Protein AF-A0AAU1FYG8-F1 (afdb_monomer_lite)

Sequence (59 aa):
MAVLEVTLVRPDLVAEIGADTAVDRGGVYRYPVRFKRLRLDATAGDVPPVRAEPAVAVG

Foldseek 3Di:
DDDDDDDDDDPWWDWDWDWDQDQDPVRDGPGDIHTDGIPPVDTPVVDPPDPDDPDPPPD

Radius of gyration: 16.58 Å; chains: 1; bounding box: 33×32×38 Å

Structure (mmCIF, N/CA/C/O backbone):
data_AF-A0AAU1FYG8-F1
#
_entry.id   AF-A0AAU1FYG8-F1
#
loop_
_atom_site.group_PDB
_atom_site.id
_atom_site.type_symbol
_atom_site.label_atom_id
_atom_site.label_alt_id
_atom_site.label_comp_id
_atom_site.label_asym_id
_atom_site.label_entity_id
_atom_site.label_seq_id
_atom_site.pdbx_PDB_ins_code
_atom_site.Cartn_x
_atom_site.Cartn_y
_atom_site.Cartn_z
_atom_site.occupancy
_atom_site.B_iso_or_equiv
_atom_site.auth_seq_id
_atom_site.auth_comp_id
_atom_site.auth_asym_id
_atom_site.auth_atom_id
_atom_site.pdbx_PDB_model_num
ATOM 1 N N . MET A 1 1 ? 15.951 -23.294 -3.194 1.00 63.41 1 MET A N 1
ATOM 2 C CA . MET A 1 1 ? 14.539 -23.084 -3.570 1.00 63.41 1 MET A CA 1
ATOM 3 C C . MET A 1 1 ? 13.785 -22.756 -2.293 1.00 63.41 1 MET A C 1
ATOM 5 O O . MET A 1 1 ? 13.493 -23.670 -1.538 1.00 63.41 1 MET A O 1
ATOM 9 N N . ALA A 1 2 ? 13.612 -21.472 -1.972 1.00 78.19 2 ALA A N 1
ATOM 10 C CA . ALA A 1 2 ? 12.842 -21.066 -0.796 1.00 78.19 2 ALA A CA 1
ATOM 11 C C . ALA A 1 2 ? 11.362 -20.992 -1.192 1.00 78.19 2 ALA A C 1
ATOM 13 O O . ALA A 1 2 ? 11.035 -20.380 -2.207 1.00 78.19 2 ALA A O 1
ATOM 14 N N . VAL A 1 3 ? 10.495 -21.655 -0.431 1.00 82.69 3 VAL A N 1
ATOM 15 C CA . VAL A 1 3 ? 9.040 -21.569 -0.607 1.00 82.69 3 VAL A CA 1
ATOM 16 C C . VAL A 1 3 ? 8.565 -20.281 0.060 1.00 82.69 3 VAL A C 1
ATOM 18 O O . VAL A 1 3 ? 8.980 -19.982 1.178 1.00 82.69 3 VAL A O 1
ATOM 21 N N . LEU A 1 4 ? 7.734 -19.502 -0.635 1.00 85.75 4 LEU A N 1
ATOM 22 C CA . LEU A 1 4 ? 7.113 -18.308 -0.067 1.00 85.75 4 LEU A CA 1
ATOM 23 C C . LEU A 1 4 ? 6.045 -18.736 0.940 1.00 85.75 4 LEU A C 1
ATOM 25 O O . LEU A 1 4 ? 5.071 -19.392 0.574 1.00 85.75 4 LEU A O 1
ATOM 29 N N . GLU A 1 5 ? 6.223 -18.346 2.194 1.00 88.62 5 GLU A N 1
ATOM 30 C CA . GLU A 1 5 ? 5.206 -18.520 3.223 1.00 88.62 5 GLU A CA 1
ATOM 31 C C . GLU A 1 5 ? 4.184 -17.382 3.118 1.00 88.62 5 GLU A C 1
ATOM 33 O O . GLU A 1 5 ? 4.539 -16.202 3.158 1.00 88.62 5 GLU A O 1
ATOM 38 N N . VAL A 1 6 ? 2.914 -17.739 2.915 1.00 91.06 6 VAL A N 1
ATOM 39 C CA . VAL A 1 6 ? 1.821 -16.786 2.694 1.00 91.06 6 VAL A CA 1
ATOM 40 C C . VAL A 1 6 ? 0.885 -16.806 3.892 1.00 91.06 6 VAL A C 1
ATOM 42 O O . VAL A 1 6 ? 0.290 -17.836 4.201 1.00 91.06 6 VAL A O 1
ATOM 45 N N . THR A 1 7 ? 0.685 -15.639 4.501 1.00 91.75 7 THR A N 1
ATOM 46 C CA . THR A 1 7 ? -0.302 -15.434 5.565 1.00 91.75 7 THR A CA 1
ATOM 47 C C . THR A 1 7 ? -1.378 -14.480 5.071 1.00 91.75 7 THR A C 1
ATOM 49 O O . THR A 1 7 ? -1.100 -13.319 4.772 1.00 91.75 7 THR A O 1
ATOM 52 N N . LEU A 1 8 ? -2.614 -14.968 4.980 1.00 92.81 8 LEU A N 1
ATOM 53 C CA . LEU A 1 8 ? -3.761 -14.147 4.603 1.00 92.81 8 LEU A CA 1
ATOM 54 C C . LEU A 1 8 ? -4.268 -13.364 5.813 1.00 92.81 8 LEU A C 1
ATOM 56 O O . LEU A 1 8 ? -4.444 -13.918 6.897 1.00 92.81 8 LEU A O 1
ATOM 60 N N . VAL A 1 9 ? -4.534 -12.077 5.609 1.00 90.69 9 VAL A N 1
ATOM 61 C CA . VAL A 1 9 ? -5.073 -11.177 6.632 1.00 90.69 9 VAL A CA 1
ATOM 62 C C . VAL A 1 9 ? -6.232 -10.374 6.064 1.00 90.69 9 VAL A C 1
ATOM 64 O O . VAL A 1 9 ? -6.320 -10.153 4.854 1.00 90.69 9 VAL A O 1
ATOM 67 N N . ARG A 1 10 ? -7.120 -9.912 6.943 1.00 89.88 10 ARG A N 1
ATOM 68 C CA . ARG A 1 10 ? -8.166 -8.967 6.559 1.00 89.88 10 ARG A CA 1
ATOM 69 C C . ARG A 1 10 ? -7.552 -7.563 6.379 1.00 89.88 10 ARG A C 1
ATOM 71 O O . ARG A 1 10 ? -6.871 -7.097 7.294 1.00 89.88 10 ARG A O 1
ATOM 78 N N . PRO A 1 11 ? -7.752 -6.887 5.232 1.00 86.25 11 PRO A N 1
ATOM 79 C CA . PRO A 1 11 ? -7.108 -5.607 4.939 1.00 86.25 11 PRO A CA 1
ATOM 80 C C . PRO A 1 11 ? -7.883 -4.425 5.543 1.00 86.25 11 PRO A C 1
ATOM 82 O O . PRO A 1 11 ? -8.517 -3.659 4.825 1.00 86.25 11 PRO A O 1
ATOM 85 N N . ASP A 1 12 ? -7.843 -4.277 6.869 1.00 90.25 12 ASP A N 1
ATOM 86 C CA . ASP A 1 12 ? -8.544 -3.183 7.566 1.00 90.25 12 ASP A CA 1
ATOM 87 C C . ASP A 1 12 ? -7.643 -1.961 7.855 1.00 90.25 12 ASP A C 1
ATOM 89 O O . ASP A 1 12 ? -8.144 -0.880 8.159 1.00 90.25 12 ASP A O 1
ATOM 93 N N . LEU A 1 13 ? -6.316 -2.111 7.756 1.00 92.19 13 LEU A N 1
ATOM 94 C CA . LEU A 1 13 ? -5.345 -1.049 8.043 1.00 92.19 13 LEU A CA 1
ATOM 95 C C . LEU A 1 13 ? -4.857 -0.360 6.766 1.00 92.19 13 LEU A C 1
ATOM 97 O O . LEU A 1 13 ? -4.456 -1.019 5.807 1.00 92.19 13 LEU A O 1
ATOM 101 N N . VAL A 1 14 ? -4.802 0.972 6.799 1.00 93.50 14 VAL A N 1
ATOM 102 C CA . VAL A 1 14 ? -4.302 1.799 5.692 1.00 93.50 14 VAL A CA 1
ATOM 103 C C . VAL A 1 14 ? -2.888 2.292 5.993 1.00 93.50 14 VAL A C 1
ATOM 105 O O . VAL A 1 14 ? -2.605 2.805 7.077 1.00 93.50 14 VAL A O 1
ATOM 108 N N . ALA A 1 15 ? -1.992 2.168 5.014 1.00 92.94 15 ALA A N 1
ATOM 109 C CA . ALA A 1 15 ? -0.621 2.657 5.091 1.00 92.94 15 ALA A CA 1
ATOM 110 C C . ALA A 1 15 ? -0.361 3.733 4.036 1.00 92.94 15 ALA A C 1
ATOM 112 O O . ALA A 1 15 ? -0.754 3.607 2.879 1.00 92.94 15 ALA A O 1
ATOM 113 N N . GLU A 1 16 ? 0.362 4.773 4.432 1.00 92.44 16 GLU A N 1
ATOM 114 C CA . GLU A 1 16 ? 0.931 5.743 3.510 1.00 92.44 16 GLU A CA 1
ATOM 115 C C . GLU A 1 16 ? 2.283 5.215 3.010 1.00 92.44 16 GLU A C 1
ATOM 117 O O . GLU A 1 16 ? 3.155 4.843 3.806 1.00 92.44 16 GLU A O 1
ATOM 122 N N . ILE A 1 17 ? 2.459 5.186 1.689 1.00 89.88 17 ILE A N 1
ATOM 123 C CA . ILE A 1 17 ? 3.693 4.762 1.026 1.00 89.88 17 ILE A CA 1
ATOM 124 C C . ILE A 1 17 ? 4.182 5.859 0.080 1.00 89.88 17 ILE A C 1
ATOM 126 O O . ILE A 1 17 ? 3.396 6.505 -0.605 1.00 89.88 17 ILE A O 1
ATOM 130 N N . GLY A 1 18 ? 5.493 6.076 0.038 1.00 85.94 18 GLY A N 1
ATOM 131 C CA . GLY A 1 18 ? 6.128 6.903 -0.983 1.00 85.94 18 GLY A CA 1
ATOM 132 C C . GLY A 1 18 ? 6.703 6.012 -2.073 1.00 85.94 18 GLY A C 1
ATOM 133 O O . GLY A 1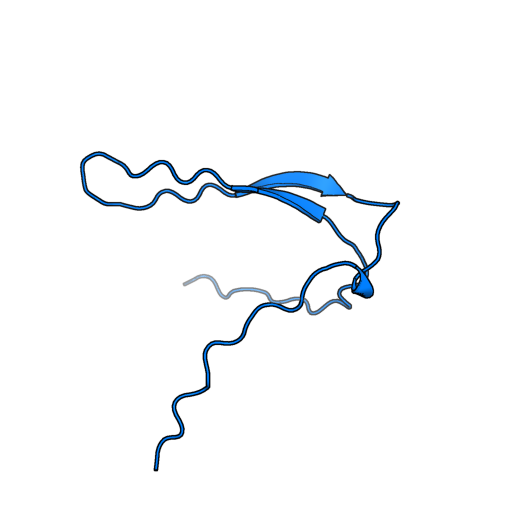 18 ? 7.528 5.156 -1.763 1.00 85.94 18 GLY A O 1
ATOM 134 N N . ALA A 1 19 ? 6.296 6.214 -3.321 1.00 82.00 19 ALA A N 1
ATOM 135 C CA . ALA A 1 19 ? 6.918 5.579 -4.477 1.00 82.00 19 ALA A CA 1
ATOM 136 C C . ALA A 1 19 ? 7.826 6.595 -5.177 1.00 82.00 19 ALA A C 1
ATOM 138 O O . ALA A 1 19 ? 7.400 7.716 -5.452 1.00 82.00 19 ALA A O 1
ATOM 139 N N . ASP A 1 20 ? 9.071 6.207 -5.441 1.00 75.81 20 ASP A N 1
ATOM 140 C CA . ASP A 1 20 ? 9.942 6.947 -6.353 1.00 75.81 20 ASP A CA 1
ATOM 141 C C . ASP A 1 20 ? 9.756 6.390 -7.770 1.00 75.81 20 ASP A C 1
ATOM 143 O O . ASP A 1 20 ? 9.652 5.177 -7.958 1.00 75.81 20 ASP A O 1
ATOM 147 N N . THR A 1 21 ? 9.684 7.273 -8.762 1.00 66.69 21 THR A N 1
ATOM 148 C CA . THR A 1 21 ? 9.578 6.914 -10.181 1.00 66.69 21 THR A CA 1
ATOM 149 C C . THR A 1 21 ? 10.898 7.128 -10.919 1.00 66.69 21 THR A C 1
ATOM 151 O O . THR A 1 21 ? 10.897 7.256 -12.143 1.00 66.69 21 THR A O 1
ATOM 154 N N . ALA A 1 22 ? 12.020 7.226 -10.201 1.00 59.00 22 ALA A N 1
ATOM 155 C CA . ALA A 1 22 ? 13.339 7.398 -10.789 1.00 59.00 22 ALA A CA 1
ATOM 156 C C . ALA A 1 22 ? 13.662 6.260 -11.775 1.00 59.00 22 ALA A C 1
ATOM 158 O O . ALA A 1 22 ? 13.932 5.114 -11.406 1.00 59.00 22 ALA A O 1
ATOM 159 N N . VAL A 1 23 ? 13.647 6.608 -13.060 1.00 59.56 23 VAL A N 1
ATOM 160 C CA . VAL A 1 23 ? 14.107 5.753 -14.153 1.00 59.56 23 VAL A CA 1
ATOM 161 C C . VAL A 1 23 ? 15.630 5.836 -14.185 1.00 59.56 23 VAL A C 1
ATOM 163 O O . VAL A 1 23 ? 16.195 6.923 -14.313 1.00 59.56 23 VAL A O 1
ATOM 166 N N . ASP A 1 24 ? 16.313 4.701 -14.039 1.00 61.34 24 ASP A N 1
ATOM 167 C CA . ASP A 1 24 ? 17.766 4.663 -14.212 1.00 61.34 24 ASP A CA 1
ATOM 168 C C . ASP A 1 24 ? 18.144 4.920 -15.683 1.00 61.34 24 ASP A C 1
ATOM 170 O O . ASP A 1 24 ? 17.351 4.642 -16.583 1.00 61.34 24 ASP A O 1
ATOM 174 N N . ARG A 1 25 ? 19.366 5.402 -15.966 1.00 60.38 25 ARG A N 1
ATOM 175 C CA . ARG A 1 25 ? 19.825 5.706 -17.345 1.00 60.38 25 ARG A CA 1
ATOM 176 C C . ARG A 1 25 ? 19.749 4.510 -18.317 1.00 60.38 25 ARG A C 1
ATOM 178 O O . ARG A 1 25 ? 19.848 4.722 -19.519 1.00 60.38 25 ARG A O 1
ATOM 185 N N . GLY A 1 26 ? 19.551 3.286 -17.818 1.00 67.19 26 GLY A N 1
ATOM 186 C CA . GLY A 1 26 ? 19.302 2.073 -18.606 1.00 67.19 26 GLY A CA 1
ATOM 187 C C . GLY A 1 26 ? 17.827 1.691 -18.816 1.00 67.19 26 GLY A C 1
ATOM 188 O O . GLY A 1 26 ? 17.569 0.572 -19.244 1.00 67.19 26 GLY A O 1
ATOM 189 N N . GLY A 1 27 ? 16.856 2.549 -18.478 1.00 63.62 27 GLY A N 1
ATOM 190 C CA . GLY A 1 27 ? 15.423 2.250 -18.641 1.00 63.62 27 GLY A CA 1
ATOM 191 C C . GLY A 1 27 ? 14.858 1.264 -17.611 1.00 63.62 27 GLY A C 1
ATOM 192 O O . GLY A 1 27 ? 13.710 0.838 -17.722 1.00 63.62 27 GLY A O 1
ATOM 193 N N . VAL A 1 28 ? 15.643 0.905 -16.591 1.00 65.25 28 VAL A N 1
ATOM 194 C CA . VAL A 1 28 ? 15.177 0.065 -15.486 1.00 65.25 28 VAL A CA 1
ATOM 195 C C . VAL A 1 28 ? 14.401 0.942 -14.516 1.00 65.25 28 VAL A C 1
ATOM 197 O O . VAL A 1 28 ? 14.968 1.819 -13.855 1.00 65.25 28 VAL A O 1
ATOM 200 N N . TYR A 1 29 ? 13.099 0.689 -14.417 1.00 62.06 29 TYR A N 1
ATOM 201 C CA . TYR A 1 29 ? 12.286 1.281 -13.371 1.00 62.06 29 TYR A CA 1
ATOM 202 C C . TYR A 1 29 ? 12.728 0.732 -12.020 1.00 62.06 29 TYR A C 1
ATOM 204 O O . TYR A 1 29 ? 12.498 -0.430 -11.684 1.00 62.06 29 TYR A O 1
ATOM 212 N N . ARG A 1 30 ? 13.362 1.586 -11.222 1.00 60.66 30 ARG A N 1
ATOM 213 C CA . ARG A 1 30 ? 13.485 1.346 -9.794 1.00 60.66 30 ARG A CA 1
ATOM 214 C C . ARG A 1 30 ? 12.274 2.027 -9.186 1.00 60.66 30 ARG A C 1
ATOM 216 O O . ARG A 1 30 ? 12.263 3.242 -9.072 1.00 60.66 30 ARG A O 1
ATOM 223 N N . TYR A 1 31 ? 11.258 1.244 -8.832 1.00 62.72 31 TYR A N 1
ATOM 224 C CA . TYR A 1 31 ? 10.121 1.709 -8.037 1.00 62.72 31 TYR A CA 1
ATOM 225 C C . TYR A 1 31 ? 10.353 1.361 -6.560 1.00 62.72 31 TYR A C 1
ATOM 227 O O . TYR A 1 31 ? 9.705 0.447 -6.042 1.00 62.72 31 TYR A O 1
ATOM 235 N N . PRO A 1 32 ? 11.309 1.994 -5.848 1.00 71.69 32 PRO A N 1
ATOM 236 C CA . PRO A 1 32 ? 11.435 1.763 -4.426 1.00 71.69 32 PRO A CA 1
ATOM 237 C C . PRO A 1 32 ? 10.194 2.344 -3.748 1.00 71.69 32 PRO A C 1
ATOM 239 O O . PRO A 1 32 ? 10.013 3.559 -3.654 1.00 71.69 32 PRO A O 1
ATOM 242 N N . VAL A 1 33 ? 9.336 1.452 -3.267 1.00 83.50 33 VAL A N 1
ATOM 243 C CA . VAL A 1 33 ? 8.239 1.805 -2.376 1.00 83.50 33 VAL A CA 1
ATOM 244 C C . VAL A 1 33 ? 8.801 1.886 -0.963 1.00 83.50 33 VAL A C 1
ATOM 246 O O . VAL A 1 33 ? 9.429 0.949 -0.472 1.00 83.50 33 VAL A O 1
ATOM 249 N N . 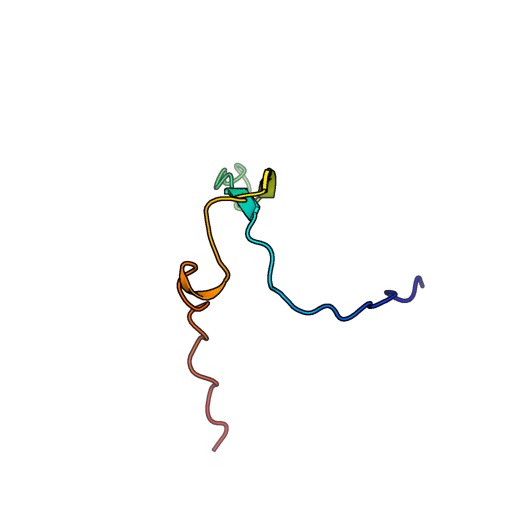ARG A 1 34 ? 8.594 3.020 -0.298 1.00 86.00 34 ARG A N 1
ATOM 250 C CA . ARG A 1 34 ? 8.986 3.236 1.095 1.00 86.00 34 ARG A CA 1
ATOM 251 C C . ARG A 1 34 ? 7.747 3.414 1.950 1.00 86.00 34 ARG A C 1
ATOM 253 O O . ARG A 1 34 ? 6.964 4.333 1.715 1.00 86.00 34 ARG A O 1
ATOM 260 N N . PHE A 1 35 ? 7.607 2.583 2.976 1.00 89.81 35 PHE A N 1
ATOM 261 C CA . PHE A 1 35 ? 6.606 2.791 4.016 1.00 89.81 35 PHE A CA 1
ATOM 262 C C . PHE A 1 35 ? 6.852 4.125 4.729 1.00 89.81 35 PHE A C 1
ATOM 264 O O . PHE A 1 35 ? 7.988 4.440 5.089 1.00 89.81 35 PHE A O 1
ATOM 271 N N . LYS A 1 36 ? 5.792 4.915 4.912 1.00 92.19 36 LYS A N 1
ATOM 272 C CA . LYS A 1 36 ? 5.849 6.183 5.644 1.00 92.19 36 LYS A CA 1
ATOM 273 C C . LYS A 1 36 ? 5.250 6.033 7.034 1.00 92.19 36 LYS A C 1
ATOM 275 O O . LYS A 1 36 ? 5.942 6.287 8.014 1.00 92.19 36 LYS A O 1
ATOM 280 N N . ARG A 1 37 ? 3.977 5.640 7.120 1.00 93.50 37 ARG A N 1
ATOM 281 C CA . ARG A 1 37 ? 3.233 5.502 8.384 1.00 93.50 37 ARG A CA 1
ATOM 282 C C . ARG A 1 37 ? 1.905 4.781 8.179 1.00 93.50 37 ARG A C 1
ATOM 284 O O . ARG A 1 37 ? 1.392 4.735 7.063 1.00 93.50 37 ARG A O 1
ATOM 291 N N . LEU A 1 38 ? 1.310 4.305 9.271 1.00 93.81 38 LEU A N 1
ATOM 292 C CA . LEU A 1 38 ? -0.099 3.914 9.283 1.00 93.81 38 LEU A CA 1
ATOM 293 C C . LEU A 1 38 ? -0.997 5.156 9.363 1.00 93.81 38 LEU A C 1
ATOM 295 O O . LEU A 1 38 ? -0.719 6.103 10.103 1.00 93.81 38 LEU A O 1
ATOM 299 N N . ARG A 1 39 ? -2.082 5.134 8.595 1.00 94.69 39 ARG A N 1
ATOM 300 C CA . ARG A 1 39 ? -3.151 6.133 8.589 1.00 94.69 39 ARG A CA 1
ATOM 301 C C . ARG A 1 39 ? -4.250 5.662 9.535 1.00 94.69 39 ARG A C 1
ATOM 303 O O . ARG A 1 39 ? -5.231 5.073 9.106 1.00 94.69 39 ARG A O 1
ATOM 310 N N . LEU A 1 40 ? -4.059 5.895 10.833 1.00 94.56 40 LEU A N 1
ATOM 311 C CA . LEU A 1 40 ? -5.062 5.553 11.858 1.00 94.56 40 LEU A CA 1
ATOM 312 C C . LEU A 1 40 ? -6.336 6.411 11.751 1.00 94.56 40 LEU A C 1
ATOM 314 O O . LEU A 1 40 ? -7.342 6.117 12.383 1.00 94.56 40 LEU A O 1
ATOM 318 N N . ASP A 1 41 ? -6.266 7.472 10.953 1.00 94.00 41 ASP A N 1
ATOM 319 C CA . ASP A 1 41 ? -7.344 8.385 10.600 1.00 94.00 41 ASP A CA 1
ATOM 320 C C . ASP A 1 41 ? -8.058 8.009 9.286 1.00 94.00 41 ASP A C 1
ATOM 322 O O . ASP A 1 41 ? -8.877 8.788 8.810 1.00 94.00 41 ASP A O 1
ATOM 326 N N . ALA A 1 42 ? -7.738 6.861 8.673 1.00 92.94 42 ALA A N 1
ATOM 327 C CA . ALA A 1 42 ? -8.358 6.386 7.436 1.00 92.94 42 ALA A CA 1
ATOM 328 C C . ALA A 1 42 ? -8.764 4.911 7.536 1.00 92.94 42 ALA A C 1
ATOM 330 O O . ALA A 1 42 ? -8.167 4.124 8.271 1.00 92.94 42 ALA A O 1
ATOM 331 N N . THR A 1 43 ? -9.764 4.533 6.749 1.00 92.69 43 THR A N 1
ATOM 332 C CA . THR A 1 43 ? -10.285 3.170 6.644 1.00 92.69 43 THR A CA 1
ATOM 333 C C . THR A 1 43 ? -10.066 2.616 5.240 1.00 92.69 43 THR A C 1
ATOM 335 O O . THR A 1 43 ? -9.828 3.357 4.287 1.00 92.69 43 THR A O 1
ATOM 338 N N . ALA A 1 44 ? -10.178 1.296 5.081 1.00 89.38 44 ALA A N 1
ATOM 339 C CA . ALA A 1 44 ? -10.044 0.651 3.775 1.00 89.38 44 ALA A CA 1
ATOM 340 C C . ALA A 1 44 ? -11.036 1.187 2.721 1.00 89.38 44 ALA A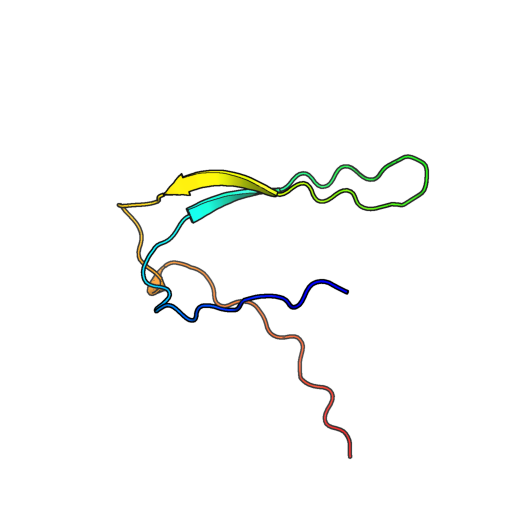 C 1
ATOM 342 O O . ALA A 1 44 ? -10.720 1.177 1.536 1.00 89.38 44 ALA A O 1
ATOM 343 N N . GLY A 1 45 ? -12.207 1.686 3.141 1.00 90.50 45 GLY A N 1
ATOM 344 C CA . GLY A 1 45 ? -13.193 2.288 2.236 1.00 90.50 45 GLY A CA 1
ATOM 345 C C . GLY A 1 45 ? -12.769 3.642 1.659 1.00 90.50 45 GLY A C 1
ATOM 346 O O . GLY A 1 45 ? -13.282 4.041 0.618 1.00 90.50 45 GLY A O 1
ATOM 347 N N . ASP A 1 46 ? -11.813 4.321 2.295 1.00 90.94 46 ASP A N 1
ATOM 348 C CA . ASP A 1 46 ? -11.284 5.610 1.839 1.00 90.94 46 ASP A CA 1
ATOM 349 C C . ASP A 1 46 ? -10.193 5.444 0.766 1.00 90.94 46 ASP A C 1
ATOM 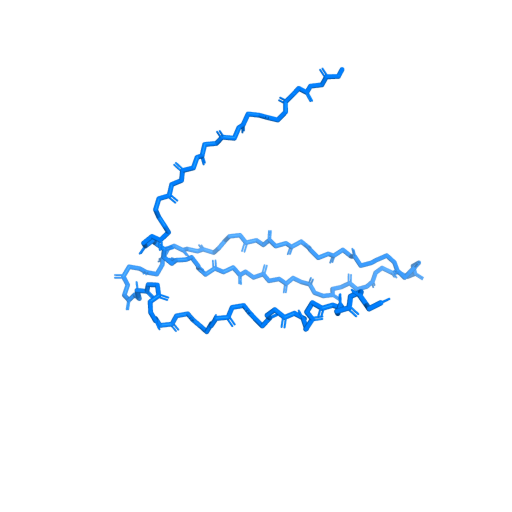351 O O . ASP A 1 46 ? -9.785 6.414 0.122 1.00 90.94 46 ASP A O 1
ATOM 355 N N . VAL A 1 47 ? -9.697 4.216 0.568 1.00 87.69 47 VAL A N 1
ATOM 356 C CA . VAL A 1 47 ? -8.693 3.898 -0.448 1.00 87.69 47 VAL A CA 1
ATOM 357 C C . VAL A 1 47 ? -9.404 3.619 -1.775 1.00 87.69 47 VAL A C 1
ATOM 359 O O . VAL A 1 47 ? -10.253 2.727 -1.832 1.00 87.69 47 VAL A O 1
ATOM 362 N N . PRO A 1 48 ? -9.058 4.329 -2.868 1.00 85.19 48 PRO A N 1
ATOM 363 C CA . PRO A 1 48 ? -9.613 4.028 -4.179 1.00 85.19 48 PRO A CA 1
ATOM 364 C C . PRO A 1 48 ? -9.369 2.559 -4.544 1.00 85.19 48 PRO A C 1
ATOM 366 O O . PRO A 1 48 ? -8.261 2.058 -4.325 1.00 85.19 48 PRO A O 1
ATOM 369 N N . PRO A 1 49 ? -10.358 1.859 -5.125 1.00 81.06 49 PRO A N 1
ATOM 370 C CA . PRO A 1 49 ? -10.154 0.486 -5.551 1.00 81.06 49 PRO A CA 1
ATOM 371 C C . PRO A 1 49 ? -9.010 0.436 -6.563 1.00 81.06 49 PRO A C 1
ATOM 373 O O . PRO A 1 49 ? -8.923 1.277 -7.464 1.00 81.06 49 PRO A O 1
ATOM 376 N N . VAL A 1 50 ? -8.136 -0.565 -6.425 1.00 73.75 50 VAL A N 1
ATOM 377 C CA . VAL A 1 50 ? -7.131 -0.853 -7.451 1.00 73.75 50 VAL A CA 1
ATOM 378 C C . VAL A 1 50 ? -7.886 -1.052 -8.759 1.00 73.75 50 VAL A C 1
ATOM 380 O O . VAL A 1 50 ? -8.749 -1.927 -8.854 1.00 73.75 50 VAL A O 1
ATOM 383 N N . ARG A 1 51 ? -7.598 -0.220 -9.763 1.00 66.19 51 ARG A N 1
ATOM 384 C CA . ARG A 1 51 ? -8.173 -0.397 -11.094 1.00 66.19 51 ARG A CA 1
ATO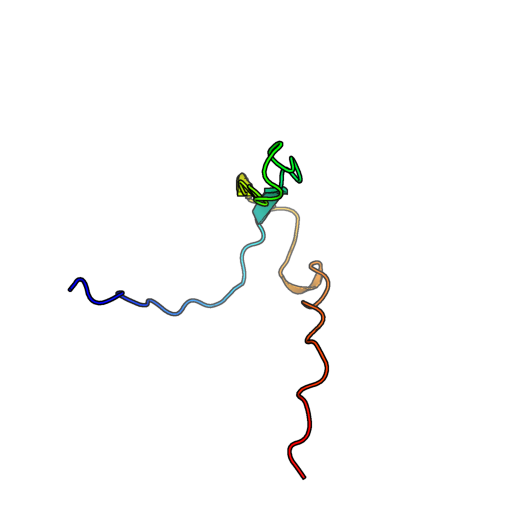M 385 C C . ARG A 1 51 ? -7.645 -1.719 -11.636 1.00 66.19 51 ARG A C 1
ATOM 387 O O . ARG A 1 51 ? -6.487 -1.798 -12.028 1.00 66.19 51 ARG A O 1
ATOM 394 N N . ALA A 1 52 ? -8.484 -2.749 -11.634 1.00 57.91 52 ALA A N 1
ATOM 395 C CA . ALA A 1 52 ? -8.197 -3.954 -12.387 1.00 57.91 52 ALA A CA 1
ATOM 396 C C . ALA A 1 52 ? -8.161 -3.575 -13.870 1.00 57.91 52 ALA A C 1
ATOM 398 O O . ALA A 1 52 ? -9.067 -2.907 -14.381 1.00 57.91 52 ALA A O 1
ATOM 399 N N . GLU A 1 53 ? -7.099 -3.976 -14.554 1.00 60.94 53 GLU A N 1
ATOM 400 C CA . GLU A 1 53 ? -7.095 -3.993 -16.011 1.00 60.94 53 GLU A CA 1
ATOM 401 C C . GLU A 1 53 ? -8.224 -4.946 -16.432 1.00 60.94 53 GLU A C 1
ATOM 403 O O . GLU A 1 53 ? -8.429 -5.959 -15.751 1.00 60.94 53 GLU A O 1
ATOM 408 N N . PRO A 1 54 ? -9.024 -4.628 -17.467 1.00 49.78 54 PRO A N 1
ATOM 409 C CA . PRO A 1 54 ? -10.077 -5.537 -17.889 1.00 49.78 54 PRO A CA 1
ATOM 410 C C . PRO A 1 54 ? -9.436 -6.894 -18.164 1.00 49.78 54 PRO A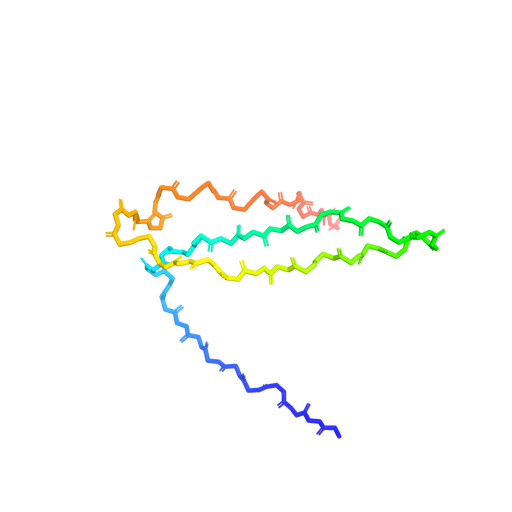 C 1
ATOM 412 O O . PRO A 1 54 ? -8.496 -6.984 -18.955 1.00 49.78 54 PRO A O 1
ATOM 415 N N . ALA A 1 55 ? -9.913 -7.933 -17.472 1.00 56.75 55 ALA A N 1
ATOM 416 C CA . ALA A 1 55 ? -9.492 -9.292 -17.753 1.00 56.75 55 ALA A CA 1
ATOM 417 C C . ALA A 1 55 ? -9.734 -9.510 -19.246 1.00 56.75 55 ALA A C 1
ATOM 419 O O . ALA A 1 55 ? -10.869 -9.365 -19.707 1.00 56.75 55 ALA A O 1
ATOM 420 N N . VAL A 1 56 ? -8.670 -9.768 -20.009 1.00 58.06 56 VAL A N 1
ATOM 421 C CA . VAL A 1 56 ? -8.808 -10.160 -21.410 1.00 58.06 56 VAL A CA 1
ATOM 422 C C . VAL A 1 56 ? -9.729 -11.374 -21.410 1.00 58.06 56 VAL A C 1
ATOM 424 O O . VAL A 1 56 ? -9.357 -12.441 -20.921 1.00 58.06 56 VAL A O 1
ATOM 427 N N . ALA A 1 57 ? -10.960 -11.183 -21.883 1.00 53.53 57 ALA A N 1
ATOM 428 C CA . ALA A 1 57 ? -11.885 -12.274 -22.106 1.00 53.53 57 ALA A CA 1
ATOM 429 C C . ALA A 1 57 ? -11.279 -13.119 -23.225 1.00 53.53 57 ALA A C 1
ATOM 431 O O . ALA A 1 57 ? -11.246 -12.702 -24.383 1.00 53.53 57 ALA A O 1
ATOM 432 N N . VAL A 1 58 ? -10.728 -14.271 -22.853 1.00 48.28 58 VAL A N 1
ATOM 433 C CA . VAL A 1 58 ? -10.336 -15.300 -23.810 1.00 48.28 58 VAL A CA 1
ATOM 434 C C . VAL A 1 58 ? -11.640 -15.898 -24.331 1.00 48.28 58 VAL A C 1
ATOM 436 O O . VAL A 1 58 ? -12.323 -16.621 -23.604 1.00 48.28 58 VAL A O 1
ATOM 439 N N . GLY A 1 59 ? -12.021 -15.482 -25.537 1.00 47.16 59 GLY A N 1
ATOM 440 C CA . GLY A 1 59 ? -13.050 -16.124 -26.355 1.00 47.16 59 GLY A CA 1
ATOM 441 C C . GLY A 1 59 ? -12.447 -17.170 -27.277 1.00 47.16 59 GLY A C 1
ATOM 442 O O . GLY A 1 59 ? -11.233 -17.061 -27.570 1.00 47.16 59 GLY A O 1
#

Secondary structure (DSSP, 8-state):
-PPPP---------EEEEEP--B-TTS-B---EEEEEE-TT--GGGSPPP-PPPP----

pLDDT: mean 77.98, std 14.87, range [47.16, 94.69]